Protein AF-A0A7Y2J1M4-F1 (afdb_monomer)

Sequence (91 aa):
MRFTRYYSKLIRTQGLPHLCVDQHARLMNIISLEGRLAELENLKKSMKDSDRHYQFDVRIYRVQLQLKGLTGDQFPKEVMHHMVYLSETTG

Radius of gyration: 15.47 Å; Cα contacts (8 Å, |Δi|>4): 56; chains: 1; bounding box: 42×18×44 Å

Structure (mmCIF, N/CA/C/O backbone):
data_AF-A0A7Y2J1M4-F1
#
_entry.id   AF-A0A7Y2J1M4-F1
#
loop_
_atom_site.group_PDB
_atom_site.id
_atom_site.type_symbol
_atom_site.label_atom_id
_atom_site.label_alt_id
_atom_site.label_comp_id
_atom_site.label_asym_id
_atom_site.label_entity_id
_atom_site.label_seq_id
_atom_site.pdbx_PDB_ins_code
_atom_site.Cartn_x
_atom_site.Cartn_y
_atom_site.Cartn_z
_atom_site.occupancy
_atom_site.B_iso_or_equiv
_atom_site.auth_seq_id
_atom_site.auth_comp_id
_atom_site.auth_asym_id
_atom_site.auth_atom_id
_atom_site.pdbx_PDB_model_num
ATOM 1 N N . MET A 1 1 ? 1.136 0.506 5.241 1.00 92.31 1 MET A N 1
ATOM 2 C CA . MET A 1 1 ? 2.429 1.204 5.027 1.00 92.31 1 MET A CA 1
ATOM 3 C C . MET A 1 1 ? 3.626 0.245 4.871 1.00 92.31 1 MET A C 1
ATOM 5 O O . MET A 1 1 ? 4.759 0.642 5.137 1.00 92.31 1 MET A O 1
ATOM 9 N N . ARG A 1 2 ? 3.435 -1.021 4.464 1.00 95.75 2 ARG A N 1
ATOM 10 C CA . ARG A 1 2 ? 4.529 -1.963 4.167 1.00 95.75 2 ARG A CA 1
ATOM 11 C C . ARG A 1 2 ? 5.201 -1.646 2.827 1.00 95.75 2 ARG A C 1
ATOM 13 O O . ARG A 1 2 ? 6.427 -1.686 2.759 1.00 95.75 2 ARG A O 1
ATOM 20 N N . PHE A 1 3 ? 4.427 -1.270 1.810 1.00 97.12 3 PHE A N 1
ATOM 21 C CA . PHE A 1 3 ? 4.937 -0.891 0.492 1.00 97.12 3 PHE A CA 1
ATOM 22 C C . PHE A 1 3 ? 5.662 0.450 0.545 1.00 97.12 3 PHE A C 1
ATOM 24 O O . PHE A 1 3 ? 6.790 0.535 0.071 1.00 97.12 3 PHE A O 1
ATOM 31 N N . THR A 1 4 ? 5.096 1.461 1.215 1.00 97.00 4 THR A N 1
ATOM 32 C CA . THR A 1 4 ? 5.755 2.770 1.379 1.00 97.00 4 THR A CA 1
ATOM 33 C C . THR A 1 4 ? 7.132 2.639 2.032 1.00 97.00 4 THR A C 1
ATOM 35 O O . THR A 1 4 ? 8.110 3.222 1.559 1.00 97.00 4 THR A O 1
ATOM 38 N N . ARG A 1 5 ? 7.231 1.844 3.111 1.00 97.69 5 ARG A N 1
ATOM 39 C CA . ARG A 1 5 ? 8.502 1.594 3.810 1.00 97.69 5 ARG A CA 1
ATOM 40 C C . ARG A 1 5 ? 9.494 0.838 2.933 1.00 97.69 5 ARG A C 1
ATOM 42 O O . ARG A 1 5 ? 10.666 1.205 2.901 1.00 97.69 5 ARG A O 1
ATOM 49 N N . TYR A 1 6 ? 9.030 -0.193 2.228 1.00 97.31 6 TYR A N 1
ATOM 50 C CA . TYR A 1 6 ? 9.876 -0.964 1.324 1.00 97.31 6 TYR A CA 1
ATOM 51 C C . TYR A 1 6 ? 10.430 -0.090 0.196 1.00 97.31 6 TYR A C 1
ATOM 53 O O . TYR A 1 6 ? 11.640 -0.049 0.012 1.00 97.31 6 TYR A O 1
ATOM 61 N N . TYR A 1 7 ? 9.573 0.667 -0.492 1.00 96.19 7 TYR A N 1
ATOM 62 C CA . TYR A 1 7 ? 9.979 1.541 -1.591 1.00 96.19 7 TYR A CA 1
ATOM 63 C C . TYR A 1 7 ? 10.953 2.631 -1.131 1.00 96.19 7 TYR A C 1
ATOM 65 O O . TYR A 1 7 ? 11.988 2.850 -1.752 1.00 96.19 7 TYR A O 1
ATOM 73 N N . SER A 1 8 ? 10.692 3.240 0.030 1.00 96.31 8 SER A N 1
ATOM 74 C CA . SER A 1 8 ? 11.608 4.216 0.633 1.00 96.31 8 SER A CA 1
ATOM 75 C C . SER A 1 8 ? 12.988 3.613 0.923 1.00 96.31 8 SER A C 1
ATOM 77 O O . SER A 1 8 ? 14.010 4.260 0.700 1.00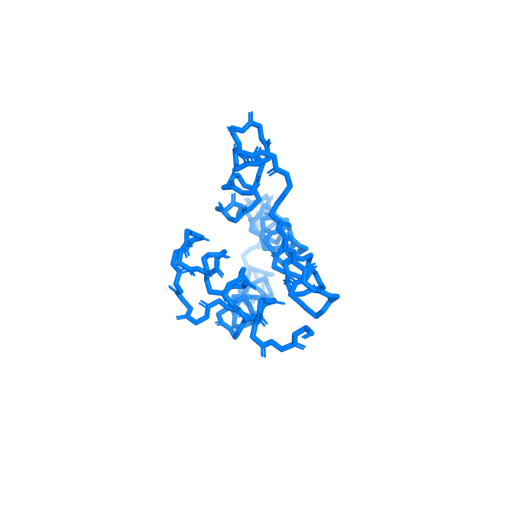 96.31 8 SER A O 1
ATOM 79 N N . LYS A 1 9 ? 13.037 2.367 1.413 1.00 96.50 9 LYS A N 1
ATOM 80 C CA . LYS A 1 9 ? 14.297 1.641 1.625 1.00 96.50 9 LYS A CA 1
ATOM 81 C C . LYS A 1 9 ? 14.977 1.301 0.298 1.00 96.50 9 LYS A C 1
ATOM 83 O O . LYS A 1 9 ? 16.191 1.459 0.200 1.00 96.50 9 LYS A O 1
ATOM 88 N N . LEU A 1 10 ? 14.216 0.858 -0.700 1.00 94.94 10 LEU A N 1
ATOM 89 C CA . LEU A 1 10 ? 14.720 0.526 -2.030 1.00 94.94 10 LEU A CA 1
ATOM 90 C C . LEU A 1 10 ? 15.422 1.736 -2.653 1.00 94.94 10 LEU A C 1
ATOM 92 O O . LEU A 1 10 ? 16.600 1.635 -2.971 1.00 94.94 10 LEU A O 1
ATOM 96 N N . ILE A 1 11 ? 14.769 2.903 -2.672 1.00 95.56 11 ILE A N 1
ATOM 97 C CA . ILE A 1 11 ? 15.358 4.142 -3.206 1.00 95.56 11 ILE A CA 1
ATOM 98 C C . ILE A 1 11 ? 16.672 4.491 -2.507 1.00 95.56 11 ILE A C 1
ATOM 100 O O . ILE A 1 11 ? 17.663 4.803 -3.160 1.00 95.56 11 ILE A O 1
ATOM 104 N N . ARG A 1 12 ? 16.707 4.408 -1.173 1.00 95.94 12 ARG A N 1
ATOM 105 C CA . ARG A 1 12 ? 17.906 4.742 -0.387 1.00 95.94 12 ARG A CA 1
ATOM 106 C C . ARG A 1 12 ? 19.074 3.780 -0.600 1.00 95.94 12 ARG A C 1
ATOM 108 O O . ARG A 1 12 ? 20.201 4.153 -0.306 1.00 95.94 12 ARG A O 1
ATOM 115 N N . THR A 1 13 ? 18.808 2.545 -1.020 1.00 95.44 13 THR A N 1
ATOM 116 C CA . THR A 1 13 ? 19.825 1.482 -1.090 1.00 95.44 13 THR A CA 1
ATOM 117 C C . THR A 1 13 ? 20.232 1.123 -2.513 1.00 95.44 13 THR A C 1
ATOM 119 O O . THR A 1 13 ? 21.370 0.722 -2.721 1.00 95.44 13 THR A O 1
ATOM 122 N N . GLN A 1 14 ? 19.321 1.253 -3.475 1.00 92.38 14 GLN A N 1
ATOM 123 C CA . GLN A 1 14 ? 19.482 0.781 -4.854 1.00 92.38 14 GLN A CA 1
ATOM 124 C C . GLN A 1 14 ? 19.120 1.854 -5.893 1.00 92.38 14 GLN A C 1
ATOM 126 O O . GLN A 1 14 ? 19.273 1.619 -7.086 1.00 92.38 14 GLN A O 1
ATOM 131 N N . GLY A 1 15 ? 18.662 3.035 -5.462 1.00 92.38 15 GLY A N 1
ATOM 132 C CA . GLY A 1 15 ? 18.187 4.085 -6.359 1.00 92.38 15 GLY A CA 1
ATOM 133 C C . GLY A 1 15 ? 16.758 3.852 -6.858 1.00 92.38 15 GLY A C 1
ATOM 134 O O . GLY A 1 15 ? 16.006 3.036 -6.321 1.00 92.38 15 GLY A O 1
ATOM 135 N N . LEU A 1 16 ? 16.356 4.632 -7.861 1.00 90.75 16 LEU A N 1
ATOM 136 C CA . LEU A 1 16 ? 15.017 4.545 -8.441 1.00 90.75 16 LEU A CA 1
ATOM 137 C C . LEU A 1 16 ? 14.908 3.296 -9.333 1.00 90.75 16 LEU A C 1
ATOM 139 O O . LEU A 1 16 ? 15.724 3.144 -10.243 1.00 90.75 16 LEU A O 1
ATOM 143 N N . PRO A 1 17 ? 13.915 2.415 -9.113 1.00 90.38 17 PRO A N 1
ATOM 144 C CA . PRO A 1 17 ? 13.680 1.288 -10.006 1.00 90.38 17 PRO A CA 1
ATOM 145 C C . PRO A 1 17 ? 13.232 1.790 -11.382 1.00 90.38 17 PRO A C 1
ATOM 147 O O . PRO A 1 17 ? 12.458 2.745 -11.478 1.00 90.38 17 PRO A O 1
ATOM 150 N N . HIS A 1 18 ? 13.687 1.122 -12.441 1.00 92.19 18 HIS A N 1
ATOM 151 C CA . HIS A 1 18 ? 13.232 1.410 -13.796 1.00 92.19 18 HIS A CA 1
ATOM 152 C C . HIS A 1 18 ? 11.797 0.896 -13.959 1.00 92.19 18 HIS A C 1
ATOM 154 O O . HIS A 1 18 ? 11.571 -0.305 -14.090 1.00 92.19 18 HIS A O 1
ATOM 160 N N . LEU A 1 19 ? 10.826 1.807 -13.896 1.00 95.06 19 LEU A N 1
ATOM 161 C CA . LEU A 1 19 ? 9.408 1.502 -14.053 1.00 95.06 19 LEU A CA 1
ATOM 162 C C . LEU A 1 19 ? 8.848 2.230 -15.272 1.00 95.06 19 LEU A C 1
ATOM 164 O O . LEU A 1 19 ? 9.040 3.439 -15.406 1.00 95.06 19 LEU A O 1
ATOM 168 N N . CYS A 1 20 ? 8.104 1.517 -16.117 1.00 95.38 20 CYS A N 1
ATOM 169 C CA . CYS A 1 20 ? 7.300 2.155 -17.152 1.00 95.38 20 CYS A CA 1
ATOM 170 C C . CYS A 1 20 ? 6.126 2.919 -16.512 1.00 95.38 20 CYS A C 1
ATOM 172 O O . CYS A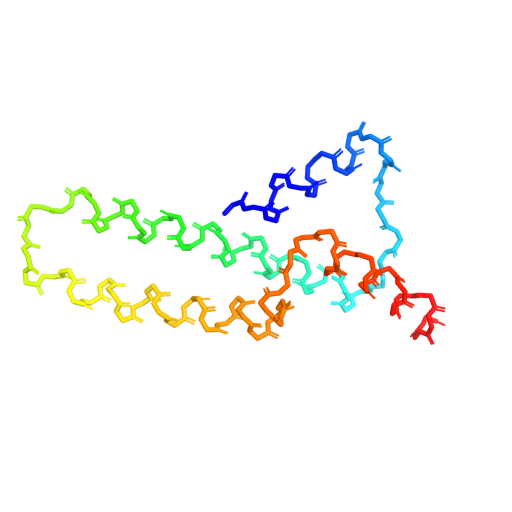 1 20 ? 5.813 2.747 -15.327 1.00 95.38 20 CYS A O 1
ATOM 174 N N . VAL A 1 21 ? 5.461 3.769 -17.300 1.00 96.19 21 VAL A N 1
ATOM 175 C CA . VAL A 1 21 ? 4.399 4.672 -16.819 1.00 96.19 21 VAL A CA 1
ATOM 176 C C . VAL A 1 21 ? 3.307 3.915 -16.057 1.00 96.19 21 VAL A C 1
ATOM 178 O O . VAL A 1 21 ? 2.923 4.329 -14.961 1.00 96.19 21 VAL A O 1
ATOM 181 N N . ASP A 1 22 ? 2.872 2.765 -16.573 1.00 96.75 22 ASP A N 1
ATOM 182 C CA . ASP A 1 22 ? 1.810 1.962 -15.962 1.00 96.75 22 ASP A CA 1
ATOM 183 C C . ASP A 1 22 ? 2.222 1.380 -14.608 1.00 96.75 22 ASP A C 1
ATOM 185 O O . ASP A 1 22 ? 1.450 1.408 -13.643 1.00 96.75 22 ASP A O 1
ATOM 189 N N . GLN A 1 23 ? 3.457 0.885 -14.492 1.00 97.31 23 GLN A N 1
ATOM 190 C CA . GLN A 1 23 ? 3.945 0.331 -13.229 1.00 97.31 23 GLN A CA 1
ATOM 191 C C . GLN A 1 23 ? 4.236 1.432 -12.207 1.00 97.31 23 GLN A C 1
ATOM 193 O O . GLN A 1 23 ? 3.981 1.243 -11.015 1.00 97.31 23 GLN A O 1
ATOM 198 N N . HIS A 1 24 ? 4.672 2.611 -12.657 1.00 96.31 24 HIS A N 1
ATOM 199 C CA . HIS A 1 24 ? 4.794 3.781 -11.794 1.00 96.31 24 HIS A CA 1
ATOM 200 C C . HIS A 1 24 ? 3.421 4.224 -11.258 1.00 96.31 24 HIS A C 1
ATOM 202 O O . HIS A 1 24 ? 3.261 4.432 -10.053 1.00 96.31 24 HIS A O 1
ATOM 208 N N . ALA A 1 25 ? 2.397 4.295 -12.115 1.00 97.81 25 ALA A N 1
ATOM 209 C CA . ALA A 1 25 ? 1.026 4.595 -11.701 1.00 97.81 25 ALA A CA 1
ATOM 210 C C . ALA A 1 25 ? 0.495 3.554 -10.702 1.00 97.81 25 ALA A C 1
ATOM 212 O O . ALA A 1 25 ? -0.062 3.908 -9.659 1.00 97.81 25 ALA A O 1
ATOM 213 N N . ARG A 1 26 ? 0.733 2.262 -10.962 1.00 97.81 26 ARG A N 1
ATOM 214 C CA . ARG A 1 26 ? 0.377 1.168 -10.049 1.00 97.81 26 ARG A CA 1
ATOM 215 C C . ARG A 1 26 ? 1.048 1.317 -8.681 1.00 97.81 26 ARG A C 1
ATOM 217 O O . ARG A 1 26 ? 0.371 1.161 -7.664 1.00 97.81 26 ARG A O 1
ATOM 224 N N . LEU A 1 27 ? 2.341 1.644 -8.632 1.00 97.75 27 LEU A N 1
ATOM 225 C CA . LEU A 1 27 ? 3.067 1.878 -7.381 1.00 97.75 27 LEU A CA 1
ATOM 226 C C . LEU A 1 27 ? 2.488 3.061 -6.595 1.00 97.75 27 LEU A C 1
ATOM 228 O O . LEU A 1 27 ? 2.248 2.945 -5.392 1.00 97.75 27 LEU A O 1
ATOM 232 N N . MET A 1 28 ? 2.214 4.180 -7.266 1.00 97.81 28 MET A N 1
ATOM 233 C CA . MET A 1 28 ? 1.627 5.357 -6.619 1.00 97.81 28 MET A CA 1
ATOM 234 C C . MET A 1 28 ? 0.226 5.070 -6.071 1.00 97.81 28 MET A C 1
ATOM 236 O O . MET A 1 28 ? -0.087 5.470 -4.947 1.00 97.81 28 MET A O 1
ATOM 240 N N . ASN A 1 29 ? -0.585 4.300 -6.799 1.00 98.50 29 ASN A N 1
ATOM 241 C CA . ASN A 1 29 ? -1.892 3.847 -6.326 1.00 98.50 29 ASN A CA 1
ATOM 242 C C . ASN A 1 29 ? -1.772 2.973 -5.070 1.00 98.50 29 ASN A C 1
ATOM 244 O O . ASN A 1 29 ? -2.512 3.180 -4.110 1.00 98.50 29 ASN A O 1
ATOM 248 N N . ILE A 1 30 ? -0.810 2.046 -5.032 1.00 98.50 30 ILE A N 1
ATOM 249 C CA . ILE A 1 30 ? -0.532 1.226 -3.842 1.00 98.50 30 ILE A CA 1
ATOM 250 C C . ILE A 1 30 ? -0.161 2.109 -2.645 1.00 98.50 30 ILE A C 1
ATOM 252 O O . ILE A 1 30 ? -0.732 1.941 -1.569 1.00 98.50 30 ILE A O 1
ATOM 256 N N . ILE A 1 31 ? 0.760 3.063 -2.818 1.00 98.06 31 ILE A N 1
ATOM 257 C CA . ILE A 1 31 ? 1.198 3.968 -1.741 1.00 98.06 31 ILE A CA 1
ATOM 258 C C . ILE A 1 31 ? 0.027 4.815 -1.223 1.00 98.06 31 ILE A C 1
ATOM 260 O O . ILE A 1 31 ? -0.151 4.940 -0.010 1.00 98.06 31 ILE A O 1
ATOM 264 N N . SER A 1 32 ? -0.791 5.354 -2.128 1.00 98.31 32 SER A N 1
ATOM 265 C CA . SER A 1 32 ? -1.980 6.141 -1.788 1.00 98.31 32 SER A CA 1
ATOM 266 C C . SER A 1 32 ? -2.993 5.320 -0.980 1.00 98.31 32 SER A C 1
ATOM 268 O O . SER A 1 32 ? -3.425 5.739 0.097 1.00 98.31 32 SER A O 1
ATOM 270 N N . LEU A 1 33 ? -3.306 4.102 -1.437 1.00 98.38 33 LEU A N 1
ATOM 271 C CA . LEU A 1 33 ? -4.221 3.192 -0.743 1.00 98.38 33 LEU A CA 1
ATOM 272 C C . LEU A 1 33 ? -3.685 2.767 0.629 1.00 98.38 33 LEU A C 1
ATOM 274 O O . LEU A 1 33 ? -4.456 2.695 1.584 1.00 98.38 33 LEU A O 1
ATOM 278 N N . GLU A 1 34 ? -2.375 2.534 0.767 1.00 97.31 34 GLU A N 1
ATOM 279 C CA . GLU A 1 34 ? -1.765 2.257 2.072 1.00 97.31 34 GLU A CA 1
ATOM 280 C C . GLU A 1 34 ? -1.913 3.426 3.050 1.00 97.31 34 GLU A C 1
ATOM 282 O O . GLU A 1 34 ? -2.185 3.193 4.232 1.00 97.31 34 GLU A O 1
ATOM 287 N N . GLY A 1 35 ? -1.736 4.661 2.571 1.00 98.00 35 GLY A N 1
ATOM 288 C CA . GLY A 1 35 ? -1.935 5.868 3.371 1.00 98.00 35 GLY A CA 1
ATOM 289 C C . GLY A 1 35 ? -3.386 6.007 3.821 1.00 98.00 35 GLY A C 1
ATOM 290 O O . GLY A 1 35 ? -3.654 6.195 5.008 1.00 98.00 35 GLY A O 1
ATOM 291 N N . ARG A 1 36 ? -4.330 5.813 2.895 1.00 97.94 36 ARG A N 1
ATOM 292 C CA . ARG A 1 36 ? -5.765 5.862 3.191 1.00 97.94 36 ARG A CA 1
ATOM 293 C C . ARG A 1 36 ? -6.197 4.781 4.180 1.00 97.94 36 ARG A C 1
ATOM 295 O O . ARG A 1 36 ? -7.005 5.054 5.064 1.00 97.94 36 ARG A O 1
ATOM 302 N N . LEU A 1 37 ? -5.666 3.566 4.051 1.00 98.06 37 LEU A N 1
ATOM 303 C CA . LEU A 1 37 ? -5.933 2.480 4.992 1.00 98.06 37 LEU A CA 1
ATOM 304 C C . LEU A 1 37 ? -5.468 2.852 6.405 1.00 98.06 37 LEU A C 1
ATOM 306 O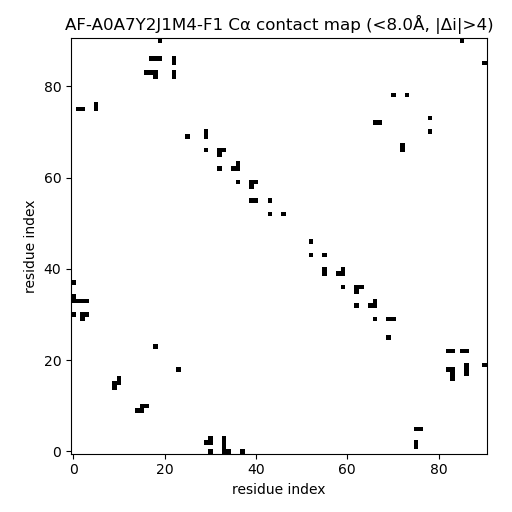 O . LEU A 1 37 ? -6.240 2.732 7.351 1.00 98.06 37 LEU A O 1
ATOM 310 N N . ALA A 1 38 ? -4.240 3.363 6.535 1.00 97.88 38 ALA A N 1
ATOM 311 C CA . ALA A 1 38 ? -3.698 3.786 7.824 1.00 97.88 38 ALA A CA 1
ATOM 312 C C . ALA A 1 38 ? -4.520 4.925 8.452 1.00 97.88 38 ALA A C 1
ATOM 314 O O . ALA A 1 38 ? -4.790 4.906 9.651 1.00 97.88 38 ALA A O 1
ATOM 315 N N . GLU A 1 39 ? -4.956 5.896 7.648 1.00 97.19 39 GLU A N 1
ATOM 316 C CA . GLU A 1 39 ? -5.845 6.971 8.092 1.00 97.19 39 GLU A CA 1
ATOM 317 C C . GLU A 1 39 ? -7.178 6.418 8.620 1.00 97.19 39 GLU A C 1
ATOM 319 O O . GLU A 1 39 ? -7.575 6.743 9.737 1.00 97.19 39 GLU A O 1
ATOM 324 N N . LEU A 1 40 ? -7.848 5.545 7.858 1.00 96.31 40 LEU A N 1
ATOM 325 C CA . LEU A 1 40 ? -9.127 4.946 8.253 1.00 96.31 40 LEU A CA 1
ATOM 326 C C . LEU A 1 40 ? -9.007 4.110 9.532 1.00 96.31 40 LEU A C 1
ATOM 328 O O . LEU A 1 40 ? -9.872 4.200 10.401 1.00 96.31 40 LEU A O 1
ATOM 332 N N . GLU A 1 41 ? -7.937 3.326 9.669 1.00 95.81 41 GLU A N 1
ATOM 333 C CA . GLU A 1 41 ? -7.661 2.560 10.886 1.00 95.81 41 GLU A CA 1
ATOM 334 C C . GLU A 1 41 ? -7.428 3.477 12.093 1.00 95.81 41 GLU A C 1
ATOM 336 O O . GLU A 1 41 ? -7.931 3.200 13.182 1.00 95.81 41 GLU A O 1
ATOM 341 N N . ASN A 1 42 ? -6.697 4.579 11.914 1.00 95.19 42 ASN A N 1
ATOM 342 C CA . ASN A 1 42 ? -6.449 5.548 12.981 1.00 95.19 42 ASN A CA 1
ATOM 343 C C . ASN A 1 42 ? -7.729 6.283 13.394 1.00 95.19 42 ASN A C 1
ATOM 345 O O . ASN A 1 42 ? -7.974 6.441 14.589 1.00 95.19 42 ASN A O 1
ATOM 349 N N . LEU A 1 43 ? -8.562 6.680 12.428 1.00 93.69 43 LEU A N 1
ATOM 350 C CA . LEU A 1 43 ? -9.870 7.284 12.689 1.00 93.69 43 LEU A CA 1
ATOM 351 C C . LEU A 1 43 ? -10.792 6.314 13.430 1.00 93.69 43 LEU A C 1
ATOM 353 O O . LEU A 1 43 ? -11.422 6.698 14.408 1.00 93.69 43 LEU A O 1
ATOM 357 N N . LYS A 1 44 ? -10.829 5.039 13.024 1.00 93.75 44 LYS A N 1
ATOM 358 C CA . LYS A 1 44 ? -11.608 4.020 13.735 1.00 93.75 44 LYS A CA 1
ATOM 359 C C . LYS A 1 44 ? -11.132 3.867 15.184 1.00 93.75 44 LYS A C 1
ATOM 361 O O . LYS A 1 44 ? -11.951 3.830 16.096 1.00 93.75 44 LYS A O 1
ATOM 366 N N . LYS A 1 45 ? -9.813 3.807 15.404 1.00 91.88 45 LYS A N 1
ATOM 367 C CA . LYS A 1 45 ? -9.207 3.659 16.740 1.00 91.88 45 LYS A CA 1
ATOM 368 C C . LYS A 1 45 ? -9.454 4.856 17.657 1.00 91.88 45 LYS A C 1
ATOM 370 O O . LYS A 1 45 ? -9.565 4.666 18.863 1.00 91.88 45 LYS A O 1
ATOM 375 N N . SER A 1 46 ? -9.512 6.074 17.119 1.00 90.56 46 SER A N 1
ATOM 376 C CA . SER A 1 46 ? -9.727 7.285 17.923 1.00 90.56 46 SER A CA 1
ATOM 377 C C . SER A 1 46 ? -11.194 7.512 18.304 1.00 90.56 46 SER A C 1
ATOM 379 O O . SER A 1 46 ? -11.489 8.365 19.145 1.00 90.56 46 SER A O 1
ATOM 381 N N . MET A 1 47 ? -12.123 6.748 17.726 1.00 87.94 47 MET A N 1
ATOM 382 C CA . MET A 1 47 ? -13.549 6.886 17.987 1.00 87.94 47 MET A CA 1
ATOM 383 C C . MET A 1 47 ? -14.020 6.073 19.189 1.00 87.94 47 MET A C 1
ATOM 385 O O . MET A 1 47 ? -13.889 4.852 19.229 1.00 87.94 47 MET A O 1
ATOM 389 N N . LYS A 1 48 ? -14.667 6.771 20.129 1.00 79.62 48 LYS A N 1
ATOM 390 C CA . LYS A 1 48 ? -15.309 6.182 21.315 1.00 79.62 48 LYS A CA 1
ATOM 391 C C . LYS A 1 48 ? -16.683 5.561 21.032 1.00 79.62 48 LYS A C 1
ATOM 393 O O . LYS A 1 48 ? -17.137 4.735 21.809 1.00 79.62 48 LYS A O 1
ATOM 398 N N . ASP A 1 49 ? -17.335 5.982 19.950 1.00 79.25 49 ASP A N 1
ATOM 399 C CA . ASP A 1 49 ? -18.682 5.554 19.564 1.00 79.25 49 ASP A CA 1
ATOM 400 C C . ASP A 1 49 ? -18.618 4.318 18.652 1.00 79.25 49 ASP A C 1
ATOM 402 O O . ASP A 1 49 ? -18.106 4.395 17.527 1.00 79.25 49 ASP A O 1
ATOM 406 N N . SER A 1 50 ? -19.121 3.186 19.154 1.00 75.06 50 SER A N 1
ATOM 407 C CA . SER A 1 50 ? -19.102 1.886 18.479 1.00 75.06 50 SER A CA 1
ATOM 408 C C . SER A 1 50 ? -19.998 1.828 17.246 1.00 75.06 50 SER A C 1
ATOM 410 O O . SER A 1 50 ? -19.683 1.096 16.309 1.00 75.06 50 SER A O 1
ATOM 412 N N . ASP A 1 51 ? -21.071 2.617 17.181 1.00 71.75 51 ASP A N 1
ATOM 413 C CA . ASP A 1 51 ? -22.076 2.484 16.115 1.00 71.75 51 ASP A CA 1
ATOM 414 C C . ASP A 1 51 ? -21.529 2.925 14.754 1.00 71.75 51 ASP A C 1
ATOM 416 O O . ASP A 1 51 ? -21.943 2.462 13.688 1.00 71.75 51 ASP A O 1
ATOM 420 N N . ARG A 1 52 ? -20.510 3.784 14.770 1.00 81.19 52 ARG A N 1
ATOM 421 C CA . ARG A 1 52 ? -19.820 4.236 13.561 1.00 81.19 52 ARG A CA 1
ATOM 422 C C . ARG A 1 52 ? -18.657 3.329 13.158 1.00 81.19 52 ARG A C 1
ATOM 424 O O . ARG A 1 52 ? -18.182 3.460 12.029 1.00 81.19 52 ARG A O 1
ATOM 431 N N . HIS A 1 53 ? -18.218 2.392 14.008 1.00 88.94 53 HIS A N 1
ATOM 432 C CA . HIS A 1 53 ? -17.103 1.482 13.693 1.00 88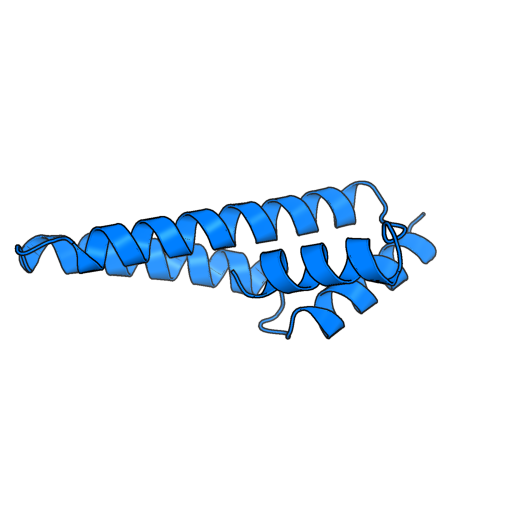.94 53 HIS A CA 1
ATOM 433 C C . HIS A 1 53 ? -17.395 0.637 12.455 1.00 88.94 53 HIS A C 1
ATOM 435 O O . HIS A 1 53 ? -16.515 0.489 11.607 1.00 88.94 53 HIS A O 1
ATOM 441 N N . TYR A 1 54 ? -18.644 0.189 12.297 1.00 90.50 54 TYR A N 1
ATOM 442 C CA . TYR A 1 54 ? -19.072 -0.596 11.139 1.00 90.50 54 TYR A CA 1
ATOM 443 C C . TYR A 1 54 ? -18.836 0.137 9.807 1.00 90.50 54 TYR A C 1
ATOM 445 O O . TYR A 1 54 ? -18.380 -0.456 8.829 1.00 90.50 54 TYR A O 1
ATOM 453 N N . GLN A 1 55 ? -19.072 1.453 9.756 1.00 90.56 55 GLN A N 1
ATOM 454 C CA . GLN A 1 55 ? -18.843 2.232 8.534 1.00 90.56 55 GLN A CA 1
ATOM 455 C C . GLN A 1 55 ? -17.356 2.288 8.161 1.00 90.56 55 GLN A C 1
ATOM 457 O O . GLN A 1 55 ? -17.012 2.267 6.975 1.00 90.56 55 GLN A O 1
ATOM 462 N N . PHE A 1 56 ? -16.469 2.342 9.159 1.00 94.25 56 PHE A N 1
ATOM 463 C CA . PHE A 1 56 ? -15.029 2.259 8.931 1.00 94.25 56 PHE A CA 1
ATOM 464 C C . PHE A 1 56 ? -14.616 0.864 8.488 1.00 94.25 56 PHE A C 1
ATOM 466 O O . PHE A 1 56 ? -13.823 0.771 7.560 1.00 94.25 56 PHE A O 1
ATOM 473 N N . ASP A 1 57 ? -15.192 -0.195 9.056 1.00 94.69 57 ASP A N 1
ATOM 474 C CA . ASP A 1 57 ? -14.906 -1.573 8.640 1.00 94.69 57 ASP A CA 1
ATOM 475 C C . ASP A 1 57 ? -15.221 -1.809 7.167 1.00 94.69 57 ASP A C 1
ATOM 477 O O . ASP A 1 57 ? -14.378 -2.309 6.423 1.00 94.69 57 ASP A O 1
ATOM 481 N N . VAL A 1 58 ? -16.384 -1.347 6.702 1.00 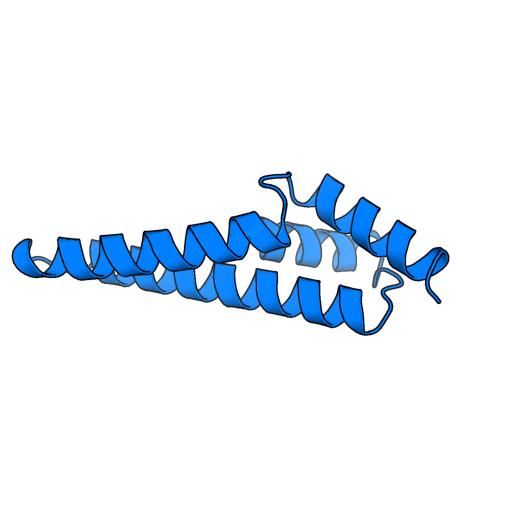95.81 58 VAL A N 1
ATOM 482 C CA . VAL A 1 58 ? -16.748 -1.435 5.282 1.00 95.81 58 VAL A CA 1
ATOM 483 C C . VAL A 1 58 ? -15.755 -0.668 4.401 1.00 95.81 58 VAL A C 1
ATOM 485 O O . VAL A 1 58 ? -15.363 -1.150 3.336 1.00 95.81 58 VAL A O 1
ATOM 488 N N . ARG A 1 59 ? -15.321 0.528 4.817 1.00 96.44 59 ARG A N 1
ATOM 489 C CA . ARG A 1 59 ? -14.355 1.338 4.051 1.00 96.44 59 ARG A CA 1
ATOM 490 C C . ARG A 1 59 ? -12.959 0.716 4.043 1.00 96.44 59 ARG A C 1
ATOM 492 O O . ARG A 1 59 ? -12.343 0.650 2.982 1.00 96.44 59 ARG A O 1
ATOM 499 N N . ILE A 1 60 ? -12.488 0.240 5.192 1.00 97.81 60 ILE A N 1
ATOM 500 C CA . ILE A 1 60 ? -11.216 -0.469 5.364 1.00 97.81 60 ILE A CA 1
ATOM 501 C C . ILE A 1 60 ? -11.190 -1.696 4.455 1.00 97.81 60 ILE A C 1
ATOM 503 O O . ILE A 1 60 ? -10.259 -1.846 3.666 1.00 97.81 60 ILE A O 1
ATOM 507 N N . TYR A 1 61 ? -12.249 -2.505 4.480 1.00 97.94 61 TYR A N 1
ATOM 508 C CA . TYR A 1 61 ? -12.365 -3.694 3.642 1.00 97.94 61 TYR A CA 1
ATOM 509 C C . TYR A 1 61 ? -12.285 -3.368 2.143 1.00 97.94 61 TYR A C 1
ATOM 511 O O . TYR A 1 61 ? -11.562 -4.027 1.398 1.00 97.94 61 TYR A O 1
ATOM 519 N N . ARG A 1 62 ? -12.964 -2.307 1.684 1.00 98.06 62 ARG A N 1
ATOM 520 C CA . ARG A 1 62 ? -12.894 -1.872 0.276 1.00 98.06 62 ARG A CA 1
ATOM 521 C C . ARG A 1 62 ? -11.479 -1.467 -0.136 1.00 98.06 62 ARG A C 1
ATOM 523 O O . ARG A 1 62 ? -11.022 -1.873 -1.202 1.00 98.06 62 ARG A O 1
ATOM 530 N N . VAL A 1 63 ? -10.778 -0.707 0.706 1.00 98.19 63 VAL A N 1
ATOM 531 C CA . VAL A 1 63 ? -9.388 -0.301 0.442 1.00 98.19 63 VAL A CA 1
ATOM 532 C C . VAL A 1 63 ? -8.460 -1.518 0.433 1.00 98.19 63 VAL A C 1
ATOM 534 O O . VAL A 1 63 ? -7.612 -1.634 -0.449 1.00 98.19 63 VAL A O 1
ATOM 537 N N . GLN A 1 64 ? -8.649 -2.465 1.355 1.00 97.94 64 GLN A N 1
ATOM 538 C CA . GLN A 1 64 ? -7.903 -3.726 1.375 1.00 97.94 64 GLN A CA 1
ATOM 539 C C . GLN A 1 64 ? -8.138 -4.551 0.106 1.00 97.94 64 GLN A C 1
ATOM 541 O O . GLN A 1 64 ? -7.183 -5.093 -0.445 1.00 97.94 64 GLN A O 1
ATOM 546 N N . LEU A 1 65 ? -9.374 -4.611 -0.399 1.00 98.25 65 LEU A N 1
ATOM 547 C CA . LEU A 1 65 ? -9.693 -5.319 -1.637 1.00 98.25 65 LEU A CA 1
ATOM 548 C C . LEU A 1 65 ? -9.014 -4.675 -2.854 1.00 98.25 65 LEU A C 1
ATOM 550 O O . LEU A 1 65 ? -8.447 -5.383 -3.684 1.00 98.25 65 LEU A O 1
ATOM 554 N N . GLN A 1 66 ? -9.007 -3.342 -2.937 1.00 98.12 66 GLN A N 1
ATOM 555 C CA . GLN A 1 66 ? -8.279 -2.615 -3.984 1.00 98.12 66 GLN A CA 1
ATOM 556 C C . GLN A 1 66 ? -6.770 -2.866 -3.896 1.00 98.12 66 GLN A C 1
ATOM 558 O O . GLN A 1 66 ? -6.129 -3.177 -4.900 1.00 98.12 66 GLN A O 1
ATOM 563 N N . LEU A 1 67 ? -6.204 -2.797 -2.688 1.00 97.75 67 LEU A N 1
ATOM 564 C CA . LEU A 1 67 ? -4.790 -3.077 -2.455 1.00 97.75 67 LEU A CA 1
ATOM 565 C C . LEU A 1 67 ? -4.448 -4.519 -2.846 1.00 97.75 67 LEU A C 1
ATOM 567 O O . LEU A 1 67 ? -3.439 -4.753 -3.509 1.00 97.75 67 LEU A O 1
ATOM 571 N N . LYS A 1 68 ? -5.307 -5.484 -2.505 1.00 97.44 68 LYS A N 1
ATOM 572 C CA . LYS A 1 68 ? -5.170 -6.882 -2.919 1.00 97.44 68 LYS A CA 1
ATOM 573 C C . LYS A 1 68 ? -5.221 -7.024 -4.438 1.00 97.44 68 LYS A C 1
ATOM 575 O O . LYS A 1 68 ? -4.378 -7.722 -4.987 1.00 97.44 68 LYS A O 1
ATOM 580 N N . GLY A 1 69 ? -6.124 -6.323 -5.122 1.00 97.88 69 GLY A N 1
ATOM 581 C CA . GLY A 1 69 ? -6.187 -6.312 -6.587 1.00 97.88 69 GLY A CA 1
ATOM 582 C C . GLY A 1 69 ? -4.893 -5.814 -7.237 1.00 97.88 69 GLY A C 1
ATOM 583 O O . GLY A 1 69 ? -4.419 -6.403 -8.203 1.00 97.88 69 GLY A O 1
ATOM 584 N N . LEU A 1 70 ? -4.263 -4.782 -6.669 1.00 97.69 70 LEU A N 1
ATOM 585 C CA . LEU A 1 70 ? -3.001 -4.247 -7.190 1.00 97.69 70 LEU A CA 1
ATOM 586 C C . LEU A 1 70 ? -1.771 -5.072 -6.805 1.00 97.69 70 LEU A C 1
ATOM 588 O O . LEU A 1 70 ?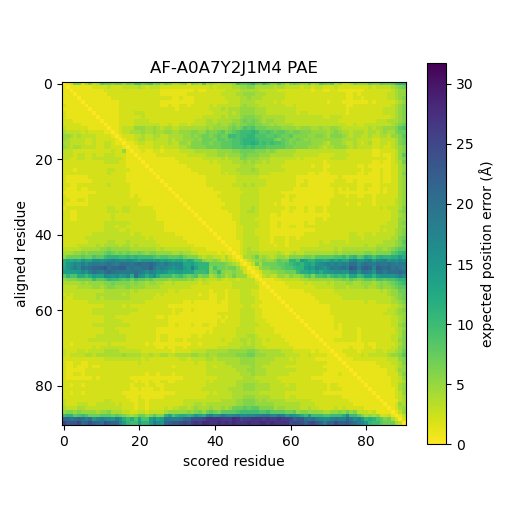 -0.734 -4.927 -7.447 1.00 97.69 70 LEU A O 1
ATOM 592 N N . THR A 1 71 ? -1.840 -5.896 -5.761 1.00 97.50 71 THR A N 1
ATOM 593 C CA . THR A 1 71 ? -0.664 -6.576 -5.185 1.00 97.50 71 THR A CA 1
ATOM 594 C C . THR A 1 71 ? -0.720 -8.092 -5.299 1.00 97.50 71 THR A C 1
ATOM 596 O O . THR A 1 71 ? 0.281 -8.745 -5.038 1.00 97.50 71 THR A O 1
ATOM 599 N N . GLY A 1 72 ? -1.870 -8.670 -5.649 1.00 95.88 72 GLY A N 1
ATOM 600 C CA . GLY A 1 72 ? -2.078 -10.117 -5.608 1.00 95.88 72 GLY A CA 1
ATOM 601 C C . GLY A 1 72 ? -1.894 -10.713 -4.209 1.00 95.88 72 GLY A C 1
ATOM 602 O O . GLY A 1 72 ? -1.580 -11.890 -4.097 1.00 95.88 72 GLY A O 1
ATOM 603 N N . ASP A 1 73 ? -2.027 -9.897 -3.154 1.00 93.69 73 ASP A N 1
ATOM 604 C CA . ASP A 1 73 ? -1.686 -10.250 -1.765 1.00 93.69 73 ASP A CA 1
ATOM 605 C C . ASP A 1 73 ? -0.199 -10.599 -1.537 1.00 93.69 73 ASP A C 1
ATOM 607 O O . ASP A 1 73 ? 0.188 -11.142 -0.505 1.00 93.69 73 ASP A O 1
ATOM 611 N N . GLN A 1 74 ? 0.667 -10.250 -2.491 1.00 97.50 74 GLN A N 1
ATOM 612 C CA . GLN A 1 74 ? 2.097 -10.510 -2.404 1.00 97.50 74 GLN A CA 1
ATOM 613 C C . GLN A 1 74 ? 2.801 -9.499 -1.490 1.00 97.50 74 GLN A C 1
ATOM 615 O O . GLN A 1 74 ? 2.325 -8.385 -1.215 1.00 97.50 74 GLN A O 1
ATOM 620 N N . PHE A 1 75 ? 3.982 -9.892 -1.017 1.00 97.25 75 PHE A N 1
ATOM 621 C CA . PHE A 1 75 ? 4.865 -9.012 -0.266 1.00 97.25 75 PHE A CA 1
ATOM 622 C C . PHE A 1 75 ? 5.477 -7.925 -1.179 1.00 97.25 75 PHE A C 1
ATOM 624 O O . PHE A 1 75 ? 5.550 -8.086 -2.400 1.00 97.25 75 PHE A O 1
ATOM 631 N N . PRO A 1 76 ? 5.914 -6.779 -0.613 1.00 97.38 76 PRO A N 1
ATOM 632 C CA . PRO A 1 76 ? 6.407 -5.656 -1.410 1.00 97.38 76 PRO A CA 1
ATOM 633 C C . PRO A 1 76 ? 7.573 -5.978 -2.341 1.00 97.38 76 PRO A C 1
ATOM 635 O O . PRO A 1 76 ? 7.648 -5.405 -3.422 1.00 97.38 76 PRO A O 1
ATOM 638 N N . LYS A 1 77 ? 8.467 -6.887 -1.940 1.00 96.56 77 LYS A N 1
ATOM 639 C CA . LYS A 1 77 ? 9.621 -7.271 -2.755 1.00 96.56 77 LYS A CA 1
ATOM 640 C C . LYS A 1 77 ? 9.160 -7.905 -4.067 1.00 96.56 77 LYS A C 1
ATOM 642 O O . LYS A 1 77 ? 9.592 -7.496 -5.133 1.00 96.56 77 LYS A O 1
ATOM 647 N N . GLU A 1 78 ? 8.242 -8.847 -3.986 1.00 97.69 78 GLU A N 1
ATOM 648 C CA . GLU A 1 78 ? 7.710 -9.646 -5.080 1.00 97.69 78 GLU A CA 1
ATOM 649 C C . GLU A 1 78 ? 6.952 -8.755 -6.063 1.00 97.69 78 GLU A C 1
ATOM 651 O O . GLU A 1 78 ? 7.203 -8.812 -7.265 1.00 97.69 78 GLU A O 1
ATOM 656 N N . VAL A 1 79 ? 6.105 -7.855 -5.551 1.00 97.69 79 VAL A N 1
ATOM 657 C CA . VAL A 1 79 ? 5.384 -6.885 -6.387 1.00 97.69 79 VAL A CA 1
ATOM 658 C C . VAL A 1 79 ? 6.354 -5.957 -7.116 1.00 97.69 79 VAL A C 1
ATOM 660 O O . VAL A 1 79 ? 6.198 -5.751 -8.316 1.00 97.69 79 VAL A O 1
ATOM 663 N N . MET A 1 80 ? 7.365 -5.420 -6.425 1.00 96.62 80 MET A N 1
ATOM 664 C CA . MET A 1 80 ? 8.342 -4.511 -7.036 1.00 96.62 80 MET A CA 1
ATOM 665 C C . MET A 1 80 ? 9.207 -5.214 -8.084 1.00 96.62 80 MET A C 1
ATOM 667 O O . MET A 1 80 ? 9.416 -4.665 -9.161 1.00 96.62 80 MET A O 1
ATOM 671 N N . HIS A 1 81 ? 9.666 -6.437 -7.808 1.00 95.38 81 HIS A N 1
ATOM 672 C CA . HIS A 1 81 ? 10.385 -7.250 -8.790 1.00 95.38 81 HIS A CA 1
ATOM 673 C C . HIS A 1 81 ? 9.531 -7.497 -10.039 1.00 95.38 81 HIS A C 1
ATOM 675 O O . HIS A 1 81 ? 10.012 -7.338 -11.158 1.00 95.38 81 HIS A O 1
ATOM 681 N N . HIS A 1 82 ? 8.253 -7.833 -9.856 1.00 96.56 82 HIS A N 1
ATOM 682 C CA . HIS A 1 82 ? 7.340 -8.054 -10.971 1.00 96.56 82 HIS A CA 1
ATOM 683 C C . HIS A 1 82 ? 7.079 -6.770 -11.775 1.00 96.56 82 HIS A C 1
ATOM 685 O O . HIS A 1 82 ? 7.056 -6.809 -12.999 1.00 96.56 82 HIS A O 1
ATOM 691 N N . MET A 1 83 ? 6.937 -5.620 -11.110 1.00 96.75 8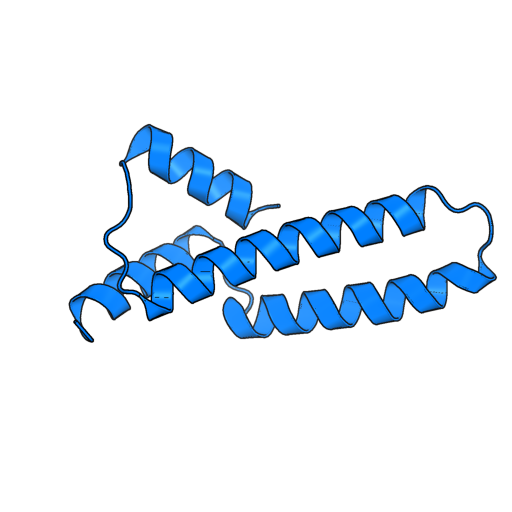3 MET A N 1
ATOM 692 C CA . MET A 1 83 ? 6.802 -4.317 -11.772 1.00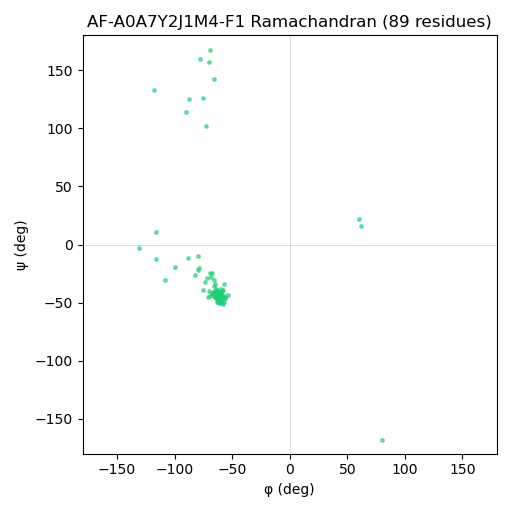 96.75 83 MET A CA 1
ATOM 693 C C . MET A 1 83 ? 8.020 -3.969 -12.639 1.00 96.75 83 MET A C 1
ATOM 695 O O . MET A 1 83 ? 7.846 -3.489 -13.756 1.00 96.75 83 MET A O 1
ATOM 699 N N . VAL A 1 84 ? 9.238 -4.223 -12.151 1.00 95.75 84 VAL A N 1
ATOM 700 C CA . VAL A 1 84 ? 10.469 -4.004 -12.932 1.00 95.75 84 VAL A CA 1
ATOM 701 C C . VAL A 1 84 ? 10.491 -4.922 -14.153 1.00 95.75 84 VAL A C 1
ATOM 703 O O . VAL A 1 84 ? 10.613 -4.437 -15.271 1.00 95.75 84 VAL A O 1
ATOM 706 N N . TYR A 1 85 ? 10.237 -6.219 -13.963 1.00 95.31 85 TYR A N 1
ATOM 707 C CA . TYR A 1 85 ? 10.174 -7.186 -15.063 1.00 95.31 85 TYR A CA 1
ATOM 708 C C . TYR A 1 85 ? 9.158 -6.797 -16.155 1.00 95.31 85 TYR A C 1
ATOM 710 O O . TYR A 1 85 ? 9.454 -6.854 -17.349 1.00 95.31 85 TYR A O 1
ATOM 718 N N . LEU A 1 86 ? 7.957 -6.355 -15.765 1.00 95.31 86 LEU A N 1
ATOM 719 C CA . LEU A 1 86 ? 6.939 -5.890 -16.716 1.00 95.31 86 LEU A CA 1
ATOM 720 C C . LEU A 1 86 ? 7.360 -4.611 -17.450 1.00 95.31 86 LEU A C 1
ATOM 722 O O . LEU A 1 86 ? 6.970 -4.400 -18.596 1.00 95.31 86 LEU A O 1
ATOM 726 N N . SER A 1 87 ? 8.159 -3.762 -16.807 1.00 94.56 87 SER A N 1
ATOM 727 C CA . SER A 1 87 ? 8.659 -2.527 -17.415 1.00 94.56 87 SER A CA 1
ATOM 728 C C . SER A 1 87 ? 9.721 -2.792 -18.482 1.00 94.56 87 SER A C 1
ATOM 730 O O . SER A 1 87 ? 9.823 -2.021 -19.426 1.00 94.56 87 SER A O 1
ATOM 732 N N . GLU A 1 88 ? 10.470 -3.888 -18.359 1.00 91.75 88 GLU A N 1
ATOM 733 C CA . GLU A 1 88 ? 11.484 -4.315 -19.334 1.00 91.75 88 GLU A CA 1
ATOM 734 C C . GLU A 1 88 ? 10.887 -5.076 -20.527 1.00 91.75 88 GLU A C 1
ATOM 736 O O . GLU A 1 88 ? 11.474 -5.106 -21.603 1.00 91.75 88 GLU A O 1
ATOM 741 N N . THR A 1 89 ? 9.731 -5.718 -20.340 1.00 84.50 89 THR A N 1
ATOM 742 C CA . THR A 1 89 ? 9.103 -6.598 -21.345 1.00 84.50 89 THR A CA 1
ATOM 743 C C . THR A 1 89 ? 7.977 -5.938 -22.136 1.00 84.50 89 THR A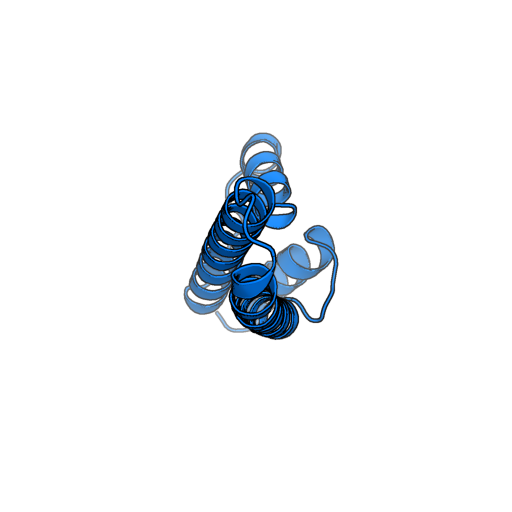 C 1
ATOM 745 O O . THR A 1 89 ? 7.629 -6.417 -23.213 1.00 84.50 89 THR A O 1
ATOM 748 N N . THR A 1 90 ? 7.410 -4.850 -21.614 1.00 63.94 90 THR A N 1
ATOM 749 C CA . THR A 1 90 ? 6.295 -4.108 -22.234 1.00 63.94 90 THR A CA 1
ATOM 750 C C . THR A 1 90 ? 6.685 -2.673 -22.615 1.00 63.94 90 THR A C 1
ATOM 752 O O . THR A 1 90 ? 5.805 -1.861 -22.901 1.00 63.94 90 THR A O 1
ATOM 755 N N . GLY A 1 91 ? 7.985 -2.358 -22.552 1.00 53.97 91 GLY A N 1
ATOM 756 C CA . GLY A 1 91 ? 8.575 -1.052 -22.864 1.00 53.97 91 GLY A CA 1
ATOM 757 C C . GLY A 1 91 ? 9.072 -0.942 -24.297 1.00 53.97 91 GLY A C 1
ATOM 758 O O . GLY A 1 91 ? 9.557 -1.962 -24.833 1.00 53.97 91 GLY A O 1
#

Foldseek 3Di:
DQLVVVQVVCCVPPNDQQADPVLVVLSVLLVVLVVVLVVLVVVLVVDPDPVCNVVSVVVNVVSVVVNCVSQVPDGNVVSSVVRSVCRVVVD

Nearest PDB structures (foldseek):
  6sv1-assembly2_R  TM=8.141E-01  e=3.007E+00  Rhodospirillum rubrum
  3a8p-assembly1_A  TM=6.218E-01  e=2.838E+00  Mus musculus
  7f6j-assembly1_C  TM=3.986E-01  e=8.462E-01  Homo sapiens
  3a8p-assembly3_C  TM=3.202E-01  e=4.011E+00  Mus musculus

pLDDT: mean 93.89, std 7.28, range [53.97, 98.5]

Mean predicted aligned error: 3.66 Å

Solvent-accessible surface area (backbone atoms only — not comparable to full-atom values): 5080 Å² total; per-residue (Å²): 92,66,52,51,53,48,52,56,50,42,41,76,75,74,42,82,76,70,54,37,73,68,46,45,52,50,49,52,50,48,42,51,46,31,51,52,42,54,50,48,52,50,55,48,70,73,49,86,60,69,86,57,42,60,61,42,50,57,51,45,51,53,45,50,52,53,48,32,70,79,37,76,73,52,56,56,68,60,44,51,53,50,36,35,54,51,24,71,73,76,103

Secondary structure (DSSP, 8-state):
-HHHHHHHHHHHHH------HHHHHHHHHHHHHHHHHHHHHHHHHH---GGGHHHHHHHHHHHHHHHHHHHTT--HHHHHHHHHHHHHH--